Protein AF-A0A381W7Y7-F1 (afdb_monomer_lite)

InterPro domains:
  IPR008332 Methylguanine DNA methyltransferase, ribonuclease-like domain [PF02870] (2-63)
  IPR036631 Methylated DNA-protein cysteine methyltransferase domain superfamily [SSF53155] (1-73)

Organism: NCBI:txid408172
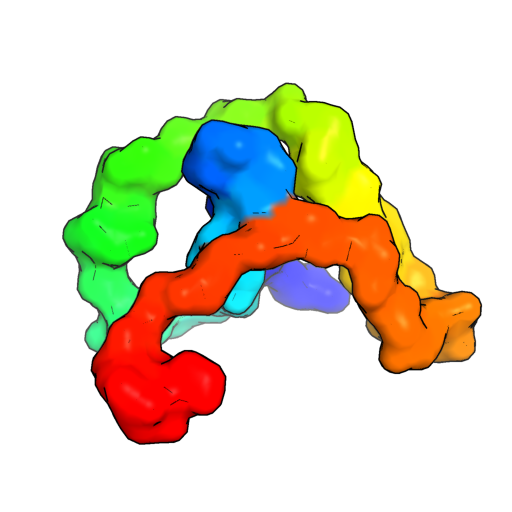
Sequence (73 aa):
MGPILLAEKGGKLVRTDFMERSNPRVSPSLTEDFKQVKTRLLSETQKQLEEYFMGRRTEFELPYHLEGTGFQK

Foldseek 3Di:
DADWDWADDPQATEDIDGPDPDPVVDDVVVVVPGDPDDDPQVVVVVVQVVCVVVVNDDDDDHHHDYDDDPVRD

Radius of gyration: 13.11 Å; chains: 1; bounding box: 28×31×30 Å

Secondary structure (DSSP, 8-state):
---EEEEEETTEEEEEEE--S--TTS-GGGTTT------HHHHHHHHHHHHHHTTS-SS----B-----TTT-

Structure (mmCIF, N/CA/C/O backbone):
data_AF-A0A381W7Y7-F1
#
_entry.id   AF-A0A381W7Y7-F1
#
loop_
_atom_site.group_PDB
_atom_site.id
_atom_site.type_symbol
_atom_site.label_atom_id
_atom_site.label_alt_id
_atom_site.label_comp_id
_atom_site.label_asym_id
_atom_site.label_entity_id
_atom_site.label_seq_id
_atom_site.pdbx_PDB_ins_code
_atom_site.Cartn_x
_atom_site.Cartn_y
_atom_site.Cartn_z
_atom_site.occupancy
_atom_site.B_iso_or_equiv
_atom_site.auth_seq_id
_atom_site.auth_comp_id
_atom_site.auth_asym_id
_atom_site.auth_atom_id
_atom_site.pdbx_PDB_model_num
ATOM 1 N N . MET A 1 1 ? 14.013 3.391 2.568 1.00 66.56 1 MET A N 1
ATOM 2 C CA . MET A 1 1 ? 12.574 3.630 2.336 1.00 66.56 1 MET A CA 1
ATOM 3 C C . MET A 1 1 ? 12.214 4.946 2.997 1.00 66.56 1 MET A C 1
ATOM 5 O O . MET A 1 1 ? 12.537 5.107 4.168 1.00 66.56 1 MET A O 1
ATOM 9 N N . GLY A 1 2 ? 11.652 5.898 2.248 1.00 73.81 2 GLY A N 1
ATOM 10 C CA . GLY A 1 2 ? 11.050 7.097 2.840 1.00 73.81 2 GLY A CA 1
ATOM 11 C C . GLY A 1 2 ? 9.767 6.747 3.609 1.00 73.81 2 GLY A C 1
ATOM 12 O O . GLY A 1 2 ? 9.302 5.609 3.517 1.00 73.81 2 GLY A O 1
ATOM 13 N N . PRO A 1 3 ? 9.195 7.683 4.384 1.00 81.00 3 PRO A N 1
ATOM 14 C CA . PRO A 1 3 ? 7.934 7.444 5.080 1.00 81.00 3 PRO A CA 1
ATOM 15 C C . PRO A 1 3 ? 6.811 7.134 4.079 1.00 81.00 3 PRO A C 1
ATOM 17 O O . PRO A 1 3 ? 6.681 7.809 3.060 1.00 81.00 3 PRO A O 1
ATOM 20 N N . ILE A 1 4 ? 6.010 6.106 4.365 1.00 85.12 4 ILE A N 1
ATOM 21 C CA . ILE A 1 4 ? 4.861 5.693 3.549 1.00 85.12 4 ILE A CA 1
ATOM 22 C C . ILE A 1 4 ? 3.586 5.952 4.348 1.00 85.12 4 ILE A C 1
ATOM 24 O O . ILE A 1 4 ? 3.467 5.530 5.499 1.00 85.12 4 ILE A O 1
ATOM 28 N N . LEU A 1 5 ? 2.627 6.630 3.725 1.00 85.44 5 LEU A N 1
ATOM 29 C CA . LEU A 1 5 ? 1.272 6.776 4.232 1.00 85.44 5 LEU A CA 1
ATOM 30 C C . LEU A 1 5 ? 0.457 5.562 3.802 1.00 85.44 5 LEU A C 1
ATOM 32 O O . LEU A 1 5 ? 0.369 5.266 2.612 1.00 85.44 5 LEU A O 1
ATOM 36 N N . LEU A 1 6 ? -0.173 4.899 4.767 1.00 88.75 6 LEU A N 1
ATOM 37 C CA . LEU A 1 6 ? -1.129 3.823 4.533 1.00 88.75 6 LEU A CA 1
ATOM 38 C C . LEU A 1 6 ? -2.476 4.218 5.130 1.00 88.75 6 LEU A C 1
ATOM 40 O O . LEU A 1 6 ? -2.519 4.746 6.243 1.00 88.75 6 LEU A O 1
ATOM 44 N N . ALA A 1 7 ? -3.563 3.943 4.411 1.00 88.50 7 ALA A N 1
ATOM 45 C CA . ALA A 1 7 ? -4.905 4.207 4.910 1.00 88.50 7 ALA A CA 1
ATOM 46 C C . ALA A 1 7 ? -5.882 3.069 4.617 1.00 88.50 7 ALA A C 1
ATOM 48 O O . ALA A 1 7 ? -5.895 2.483 3.531 1.00 88.50 7 ALA A O 1
ATOM 49 N N . GLU A 1 8 ? -6.738 2.808 5.600 1.00 88.62 8 GLU A N 1
ATOM 50 C CA . GLU A 1 8 ? -7.778 1.790 5.567 1.00 88.62 8 GLU A CA 1
ATOM 51 C C . GLU A 1 8 ? -9.152 2.426 5.790 1.00 88.62 8 GLU A C 1
ATOM 53 O O . GLU A 1 8 ? -9.313 3.319 6.624 1.00 88.62 8 GLU A O 1
ATOM 58 N N . LYS A 1 9 ? -10.160 1.901 5.090 1.00 87.19 9 LYS A N 1
ATOM 59 C CA . LYS A 1 9 ? -11.571 2.199 5.335 1.00 87.19 9 LYS A CA 1
ATOM 60 C C . LYS A 1 9 ? -12.372 0.901 5.274 1.00 87.19 9 LYS A C 1
ATOM 62 O O . LYS A 1 9 ? -12.397 0.228 4.248 1.00 87.19 9 LYS A O 1
ATOM 67 N N . GLY A 1 10 ? -13.012 0.539 6.386 1.00 88.12 10 GLY A N 1
ATOM 68 C CA . GLY A 1 10 ? -13.894 -0.630 6.460 1.00 88.12 10 GLY A CA 1
ATOM 69 C C . GLY A 1 10 ? -13.219 -1.970 6.135 1.00 88.12 10 GLY A C 1
ATOM 70 O O . GLY A 1 10 ? -13.792 -2.759 5.388 1.00 88.12 10 GLY A O 1
ATOM 71 N N . GLY A 1 11 ? -12.011 -2.235 6.652 1.00 90.50 11 GLY A N 1
ATOM 72 C CA . GLY A 1 11 ? -11.328 -3.516 6.425 1.00 90.50 11 GLY A CA 1
ATOM 73 C C . GLY A 1 11 ? -10.588 -3.621 5.092 1.00 90.50 11 GLY A C 1
ATOM 74 O O . GLY A 1 11 ? -10.157 -4.714 4.729 1.00 90.50 11 GLY A O 1
ATOM 75 N N . LYS A 1 12 ? -10.481 -2.524 4.333 1.00 92.75 12 LYS A N 1
ATOM 76 C CA . LYS A 1 12 ? -9.854 -2.500 3.009 1.00 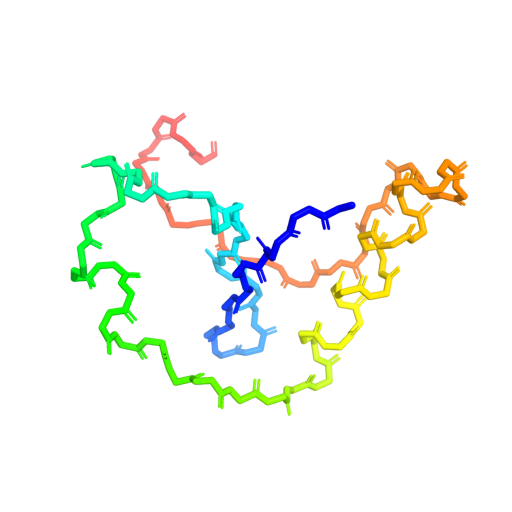92.75 12 LYS A CA 1
ATOM 77 C C . LYS A 1 12 ? -8.846 -1.369 2.899 1.00 92.75 12 LYS A C 1
ATOM 79 O O . LYS A 1 12 ? -9.109 -0.246 3.332 1.00 92.75 12 LYS A O 1
ATOM 84 N N . LEU A 1 13 ? -7.712 -1.671 2.279 1.00 92.19 13 LEU A N 1
ATOM 85 C CA . LEU A 1 13 ? -6.693 -0.701 1.925 1.00 92.19 13 LEU A CA 1
ATOM 86 C C . LEU A 1 13 ? -7.249 0.208 0.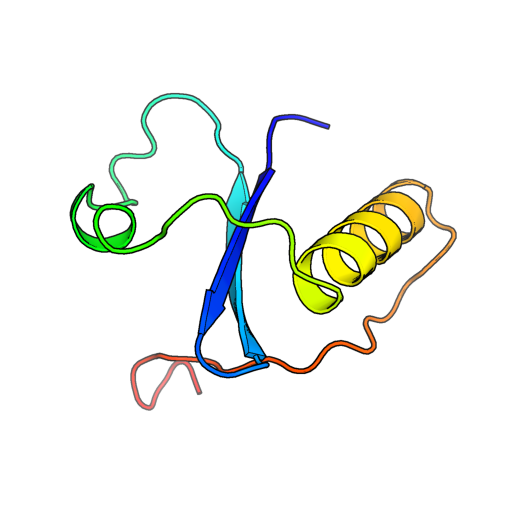828 1.00 92.19 13 LEU A C 1
ATOM 88 O O . LEU A 1 13 ? -7.674 -0.266 -0.225 1.00 92.19 13 LEU A O 1
ATOM 92 N N . VAL A 1 14 ? -7.259 1.509 1.097 1.00 90.88 14 VAL A N 1
ATOM 93 C CA . VAL A 1 14 ? -7.756 2.530 0.161 1.00 90.88 14 VAL A CA 1
ATOM 94 C C . VAL A 1 14 ? -6.655 3.4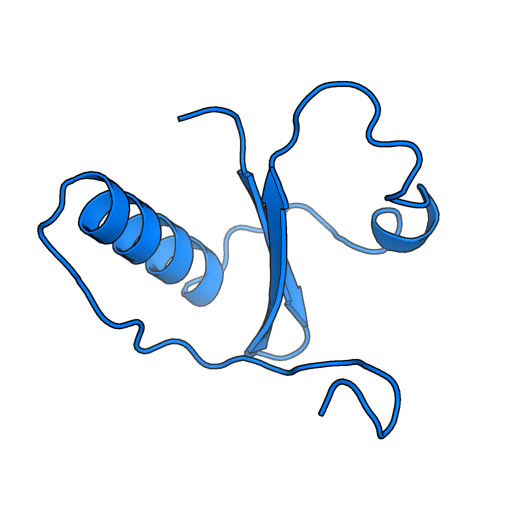81 -0.289 1.00 90.88 14 VAL A C 1
ATOM 96 O O . VAL A 1 14 ? -6.836 4.202 -1.266 1.00 90.88 14 VAL A O 1
ATOM 99 N N . ARG A 1 15 ? -5.501 3.495 0.397 1.00 87.50 15 ARG A N 1
ATOM 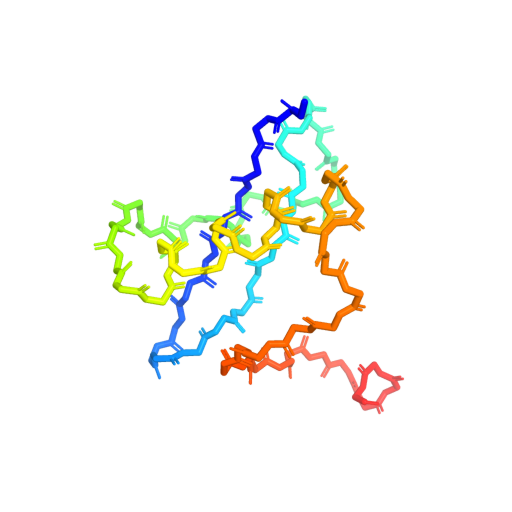100 C CA . ARG A 1 15 ? -4.380 4.356 0.017 1.00 87.50 15 ARG A CA 1
ATOM 101 C C . ARG A 1 15 ? -3.016 3.814 0.430 1.00 87.50 15 ARG A C 1
ATOM 103 O O . ARG A 1 15 ? -2.844 3.301 1.535 1.00 87.50 15 ARG A O 1
ATOM 110 N N . THR A 1 16 ? -2.036 4.007 -0.448 1.00 88.81 16 THR A N 1
ATOM 111 C CA . THR A 1 16 ? -0.600 3.844 -0.189 1.00 88.81 16 THR A CA 1
ATOM 112 C C . THR A 1 16 ? 0.149 4.924 -0.962 1.00 88.81 16 THR A C 1
ATOM 114 O O . THR A 1 16 ? -0.062 5.058 -2.164 1.00 88.81 16 THR A O 1
ATOM 117 N N . ASP A 1 17 ? 0.963 5.734 -0.286 1.00 84.56 17 ASP A N 1
ATOM 118 C CA . ASP A 1 17 ? 1.637 6.886 -0.903 1.00 84.56 17 ASP A CA 1
ATOM 119 C C . ASP A 1 17 ? 2.974 7.183 -0.211 1.00 84.56 17 ASP A C 1
ATOM 121 O O . ASP A 1 17 ? 3.115 6.955 0.991 1.00 84.56 17 ASP A O 1
ATOM 125 N N . PHE A 1 18 ? 3.951 7.718 -0.941 1.00 82.69 18 PHE A N 1
ATOM 126 C CA . PHE A 1 18 ? 5.207 8.163 -0.342 1.00 82.69 18 PHE A CA 1
ATOM 127 C C . PHE A 1 18 ? 5.024 9.558 0.255 1.00 82.69 18 PHE A C 1
ATOM 129 O O . PHE A 1 18 ? 4.670 10.513 -0.433 1.00 82.69 18 PHE A O 1
ATOM 136 N N . MET A 1 19 ? 5.325 9.702 1.542 1.00 73.69 19 MET A N 1
ATOM 137 C CA . MET A 1 19 ? 5.331 10.983 2.245 1.00 73.69 19 MET A CA 1
ATOM 138 C C . MET A 1 19 ? 6.636 11.745 1.964 1.00 73.69 19 MET A C 1
ATOM 140 O O . MET A 1 19 ? 7.357 12.131 2.884 1.00 73.69 19 MET A O 1
ATOM 144 N N . GLU A 1 20 ? 6.985 11.954 0.696 1.00 65.12 20 GLU A N 1
ATOM 145 C CA . GLU A 1 20 ? 8.022 12.927 0.352 1.00 65.12 20 GLU A CA 1
ATOM 146 C C . GLU A 1 20 ? 7.424 14.336 0.260 1.00 65.12 20 GLU A C 1
ATOM 148 O O . GLU A 1 20 ? 6.241 14.527 -0.028 1.00 65.12 20 GLU A O 1
ATOM 153 N N . ARG A 1 21 ? 8.248 15.328 0.621 1.00 54.53 21 ARG A N 1
ATOM 154 C CA . ARG A 1 21 ? 7.866 16.719 0.904 1.00 54.53 21 ARG A CA 1
ATOM 155 C C . ARG A 1 21 ? 6.901 17.273 -0.142 1.00 54.53 21 ARG A C 1
ATOM 157 O O . ARG A 1 21 ? 7.251 17.314 -1.313 1.00 54.53 21 ARG A O 1
ATOM 164 N N . SER A 1 22 ? 5.755 17.794 0.314 1.00 57.44 22 SER A N 1
ATOM 165 C CA . SER A 1 22 ? 4.855 18.627 -0.492 1.00 57.44 22 SER A CA 1
ATOM 166 C C . SER A 1 22 ? 4.603 18.018 -1.876 1.00 57.44 22 SER A C 1
ATOM 168 O O . SER A 1 22 ? 5.061 18.555 -2.882 1.00 57.44 22 SER A O 1
ATOM 170 N N . ASN A 1 23 ? 3.888 16.894 -1.950 1.00 58.62 23 ASN A N 1
ATOM 171 C CA . ASN A 1 23 ? 3.314 16.473 -3.221 1.00 58.62 23 ASN A CA 1
ATOM 172 C C . ASN A 1 23 ? 2.077 17.353 -3.483 1.00 58.62 23 ASN A C 1
ATOM 174 O O . ASN A 1 23 ? 1.031 17.089 -2.891 1.00 58.62 23 ASN A O 1
ATOM 178 N N . PRO A 1 24 ? 2.142 18.384 -4.352 1.00 60.44 24 PRO A N 1
ATOM 179 C CA . PRO A 1 24 ? 1.001 19.267 -4.606 1.00 60.44 24 PRO A CA 1
ATOM 180 C C . PRO A 1 24 ? -0.175 18.527 -5.261 1.00 60.44 24 PRO A C 1
ATOM 182 O O . PRO A 1 24 ? -1.265 19.077 -5.370 1.00 60.44 24 PRO A O 1
ATOM 185 N N . ARG A 1 25 ? 0.037 17.280 -5.711 1.00 59.97 25 ARG A N 1
ATOM 186 C CA . ARG A 1 25 ? -1.009 16.406 -6.257 1.00 59.97 25 ARG A CA 1
ATOM 187 C C . ARG A 1 25 ? -1.824 15.712 -5.169 1.00 59.97 25 ARG A C 1
ATOM 189 O O . ARG A 1 25 ? -2.874 15.154 -5.468 1.00 59.97 25 ARG A O 1
ATOM 196 N N . VAL A 1 26 ? -1.359 15.736 -3.921 1.00 60.97 26 VAL A N 1
ATOM 197 C CA . VAL A 1 26 ? -2.110 15.234 -2.774 1.00 60.97 26 VAL A CA 1
ATOM 198 C C . VAL A 1 26 ? -2.797 16.418 -2.117 1.00 60.97 26 VAL A C 1
ATOM 200 O O . VAL A 1 26 ? -2.181 17.163 -1.359 1.00 60.97 26 VAL A O 1
ATOM 203 N N . SER A 1 27 ? -4.083 16.595 -2.423 1.00 62.47 27 SER A N 1
ATOM 204 C CA . SER A 1 27 ? -4.910 17.559 -1.698 1.00 62.47 27 SER A CA 1
ATOM 205 C C . SER A 1 27 ? -4.853 17.247 -0.196 1.00 62.47 27 SER A C 1
ATOM 207 O O . SER A 1 27 ? -5.045 16.081 0.166 1.00 62.47 27 SER A O 1
ATOM 209 N N . PRO A 1 28 ? -4.655 18.245 0.683 1.00 60.50 28 PRO A N 1
ATOM 210 C CA . PRO A 1 28 ? -4.788 18.070 2.129 1.00 60.50 28 PRO A CA 1
ATOM 211 C C . PRO A 1 28 ? -6.116 17.402 2.511 1.00 60.50 28 PRO A C 1
ATOM 213 O O . PRO A 1 28 ? -6.131 16.515 3.363 1.00 60.50 28 PRO A O 1
ATOM 216 N N . SER A 1 29 ? -7.193 17.701 1.775 1.00 61.09 29 SER A N 1
ATOM 217 C CA . SER A 1 29 ? -8.516 17.091 1.961 1.00 61.09 29 SER A CA 1
ATOM 218 C C . SER A 1 29 ? -8.558 15.580 1.721 1.00 61.09 29 SER A C 1
ATOM 220 O O . SER A 1 29 ? -9.394 14.891 2.288 1.00 61.09 29 SER A O 1
ATOM 222 N N . LEU A 1 30 ? -7.636 15.029 0.923 1.00 59.44 30 LEU A N 1
ATOM 223 C CA . LEU A 1 30 ? -7.488 13.580 0.748 1.00 59.44 30 LEU A CA 1
ATOM 224 C C . LEU A 1 30 ? -6.758 12.920 1.929 1.00 59.44 30 LEU A C 1
ATOM 226 O O . LEU A 1 30 ? -6.558 11.709 1.912 1.00 59.44 30 LEU A O 1
ATOM 230 N N . THR A 1 31 ? -6.278 13.698 2.899 1.00 58.31 31 THR A N 1
ATOM 231 C CA . THR A 1 31 ? -5.581 13.214 4.100 1.00 58.31 31 THR A CA 1
ATOM 232 C C . THR A 1 31 ? -6.265 13.609 5.409 1.00 58.31 31 THR A C 1
ATOM 234 O O . THR A 1 31 ? -6.020 12.952 6.415 1.00 58.31 31 THR A O 1
ATOM 237 N N . GLU A 1 32 ? -7.145 14.617 5.398 1.00 56.72 32 GLU A N 1
ATOM 238 C CA . GLU A 1 32 ? -7.822 15.154 6.592 1.00 56.72 32 GLU A CA 1
ATOM 239 C C . GLU A 1 32 ? -8.699 14.128 7.332 1.00 56.72 32 GLU A C 1
ATOM 241 O O . GLU A 1 32 ? -8.759 14.157 8.560 1.00 56.72 32 GLU A O 1
ATOM 246 N N . ASP A 1 33 ? -9.306 13.172 6.624 1.00 56.84 33 ASP A N 1
ATOM 247 C CA . ASP A 1 33 ? -10.157 12.140 7.240 1.00 56.84 33 ASP A CA 1
ATOM 248 C C . ASP A 1 33 ? -9.386 10.907 7.748 1.00 56.84 33 ASP A C 1
ATOM 250 O O . ASP A 1 33 ? -9.950 10.041 8.428 1.00 56.84 33 ASP A O 1
ATOM 254 N N . PHE A 1 34 ? -8.091 10.788 7.439 1.00 63.47 34 PHE A N 1
ATOM 255 C CA . PHE A 1 34 ? -7.315 9.613 7.824 1.00 63.47 34 PHE A CA 1
ATOM 256 C C . PHE A 1 34 ? -6.722 9.776 9.224 1.00 63.47 34 PHE A C 1
ATOM 258 O O . PHE A 1 34 ? -5.701 10.427 9.436 1.00 63.47 34 PHE A O 1
ATOM 265 N N . LYS A 1 35 ? -7.344 9.114 10.205 1.00 63.62 35 LYS A N 1
ATOM 266 C CA . LYS A 1 35 ? -6.760 8.960 11.543 1.00 63.62 35 LYS A CA 1
ATOM 267 C C . LYS A 1 35 ? -5.611 7.961 11.501 1.00 63.62 35 LYS A C 1
ATOM 269 O O . LYS A 1 35 ? -5.766 6.843 11.012 1.00 63.62 35 LYS A O 1
ATOM 274 N N . GLN A 1 36 ? -4.479 8.334 12.091 1.00 64.56 36 GLN A N 1
ATOM 275 C CA . GLN A 1 36 ? -3.360 7.420 12.288 1.00 64.56 36 GLN A CA 1
ATOM 276 C C . GLN A 1 36 ? -3.756 6.344 13.310 1.00 64.56 36 GLN A C 1
ATOM 278 O O . GLN A 1 36 ? -3.747 6.571 14.517 1.00 64.56 36 GLN A O 1
ATOM 283 N N . VAL A 1 37 ? -4.141 5.168 12.817 1.00 74.56 37 VAL A N 1
ATOM 284 C CA . VAL A 1 37 ? -4.530 4.014 13.634 1.00 74.56 37 VAL A CA 1
ATOM 285 C C . VAL A 1 37 ? -3.736 2.808 13.160 1.00 74.56 37 VAL A C 1
ATOM 287 O O . VAL A 1 37 ? -3.680 2.537 11.968 1.00 74.56 37 VAL A O 1
ATOM 290 N N . LYS A 1 38 ? -3.128 2.056 14.082 1.00 76.12 38 LYS A N 1
ATOM 291 C CA . LYS A 1 38 ? -2.522 0.762 13.748 1.00 76.12 38 LYS A CA 1
ATOM 292 C C . LYS A 1 38 ? -3.603 -0.312 13.752 1.00 76.12 38 LYS A C 1
ATOM 294 O O . LYS A 1 38 ? -4.055 -0.730 14.815 1.00 76.12 38 LYS A O 1
ATOM 299 N N . THR A 1 39 ? -4.008 -0.756 12.571 1.00 89.88 39 THR A N 1
ATOM 300 C CA . THR A 1 39 ? -4.878 -1.924 12.398 1.00 89.88 39 THR A CA 1
ATOM 301 C C . THR A 1 39 ? -4.046 -3.138 11.990 1.00 89.88 39 THR A C 1
ATOM 303 O O . THR A 1 39 ? -2.906 -3.006 11.537 1.00 89.88 39 THR A O 1
ATOM 306 N N . ARG A 1 40 ? -4.626 -4.340 12.109 1.00 92.62 40 ARG A N 1
ATOM 307 C CA . ARG A 1 40 ? -3.984 -5.570 11.617 1.00 92.62 40 ARG A CA 1
ATOM 308 C C . ARG A 1 40 ? -3.659 -5.480 10.125 1.00 92.62 40 ARG A C 1
ATOM 310 O O . ARG A 1 40 ? -2.576 -5.888 9.725 1.00 92.62 40 ARG A O 1
ATOM 317 N N . LEU A 1 41 ? -4.568 -4.908 9.333 1.00 93.75 41 LEU A N 1
ATOM 318 C CA . LEU A 1 41 ? -4.380 -4.749 7.896 1.00 93.75 41 LEU A CA 1
ATOM 319 C C . LEU A 1 41 ? -3.211 -3.815 7.574 1.00 93.75 41 LEU A C 1
ATOM 321 O O . LEU A 1 41 ? -2.385 -4.156 6.734 1.00 93.75 41 LEU A O 1
ATOM 325 N N . LEU A 1 42 ? -3.106 -2.662 8.240 1.00 92.56 42 LEU A N 1
ATOM 326 C CA . LEU A 1 42 ? -2.014 -1.724 7.970 1.00 92.56 42 LEU A CA 1
ATOM 327 C C . LEU A 1 42 ? -0.653 -2.287 8.397 1.00 92.56 42 LEU A C 1
ATOM 329 O O . LEU A 1 42 ? 0.336 -2.081 7.698 1.00 92.56 42 LEU A O 1
ATOM 333 N N . SER A 1 43 ? -0.600 -3.041 9.501 1.00 92.81 43 SER A N 1
ATOM 334 C CA . SER A 1 43 ? 0.622 -3.744 9.911 1.00 92.81 43 SER A CA 1
ATOM 335 C C . SER A 1 43 ? 1.038 -4.825 8.912 1.00 92.81 43 SER A C 1
ATOM 337 O O . SER A 1 43 ? 2.212 -4.901 8.557 1.00 92.81 43 SER A O 1
ATOM 339 N N . GLU A 1 44 ? 0.090 -5.623 8.420 1.00 95.69 44 GLU A N 1
ATOM 340 C CA . GLU A 1 44 ? 0.376 -6.631 7.394 1.00 95.69 44 GLU A CA 1
ATOM 341 C C . GLU A 1 44 ? 0.789 -5.980 6.067 1.00 95.69 44 GLU A C 1
ATOM 343 O O . GLU A 1 44 ? 1.754 -6.406 5.439 1.00 95.69 44 GLU A O 1
ATOM 348 N N . THR A 1 45 ? 0.129 -4.885 5.682 1.00 95.12 45 THR A N 1
ATOM 349 C CA . THR A 1 45 ? 0.483 -4.102 4.488 1.00 95.12 45 THR A CA 1
ATOM 350 C C . THR A 1 45 ? 1.921 -3.598 4.572 1.00 95.12 45 THR A C 1
ATOM 352 O O . THR A 1 45 ? 2.688 -3.760 3.625 1.00 95.12 45 THR A O 1
ATOM 355 N N . GLN A 1 46 ? 2.318 -3.032 5.717 1.00 93.12 46 GLN A N 1
ATOM 356 C CA . GLN A 1 46 ? 3.688 -2.574 5.936 1.00 93.12 46 GLN A CA 1
ATOM 357 C C . GLN A 1 46 ? 4.698 -3.721 5.798 1.00 93.12 46 GLN A C 1
ATOM 359 O O . GLN A 1 46 ? 5.696 -3.573 5.095 1.00 93.12 46 GLN A O 1
ATOM 364 N N . LYS A 1 47 ? 4.421 -4.874 6.413 1.00 94.69 47 LYS A N 1
ATOM 365 C CA . LYS A 1 47 ? 5.284 -6.057 6.325 1.00 94.69 47 LYS A CA 1
ATOM 366 C C . LYS A 1 47 ? 5.453 -6.534 4.879 1.00 94.69 47 LYS A C 1
ATOM 368 O O . LYS A 1 47 ? 6.576 -6.778 4.445 1.00 94.69 47 LYS A O 1
ATOM 373 N N . GLN A 1 48 ? 4.365 -6.639 4.115 1.00 96.31 48 GLN A N 1
ATOM 374 C CA . GLN A 1 48 ? 4.443 -7.072 2.716 1.00 96.31 48 GLN A CA 1
ATOM 375 C C . GLN A 1 48 ? 5.196 -6.061 1.841 1.00 96.31 48 GLN A C 1
ATOM 377 O O . GLN A 1 48 ? 5.944 -6.465 0.954 1.00 96.31 48 GLN A O 1
ATOM 382 N N . LEU A 1 49 ? 5.055 -4.755 2.103 1.00 94.50 49 LEU A N 1
ATOM 383 C CA . LEU A 1 49 ? 5.853 -3.729 1.426 1.00 94.50 49 LEU A CA 1
ATOM 384 C C . LEU A 1 49 ? 7.347 -3.906 1.720 1.00 94.50 49 LEU A C 1
ATOM 386 O O . LEU A 1 49 ? 8.156 -3.877 0.797 1.00 94.50 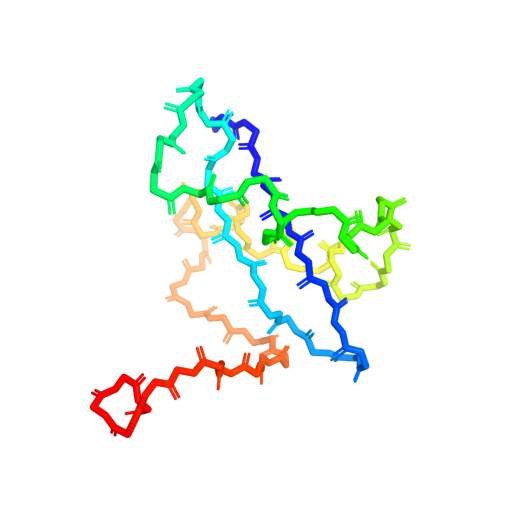49 LEU A O 1
ATOM 390 N N . GLU A 1 50 ? 7.722 -4.138 2.978 1.00 94.00 50 GLU A N 1
ATOM 391 C CA . GLU A 1 50 ? 9.115 -4.402 3.357 1.00 94.00 50 GLU A CA 1
ATOM 392 C C . GLU A 1 50 ? 9.669 -5.648 2.646 1.00 94.00 50 GLU A C 1
ATOM 394 O O . GLU A 1 50 ? 10.744 -5.587 2.049 1.00 94.00 50 GLU A O 1
ATOM 399 N N . GLU A 1 51 ? 8.917 -6.754 2.623 1.00 96.38 51 GLU A N 1
ATOM 400 C CA . GLU A 1 51 ? 9.283 -7.969 1.880 1.00 96.38 51 GLU A CA 1
ATOM 401 C C . GLU A 1 51 ? 9.472 -7.695 0.380 1.00 96.38 51 GLU A C 1
ATOM 403 O O . GLU A 1 51 ? 10.445 -8.169 -0.214 1.00 96.38 51 GLU A O 1
ATOM 408 N N . TYR A 1 52 ? 8.573 -6.911 -0.222 1.00 96.06 52 TYR A N 1
ATOM 409 C CA . TYR A 1 52 ? 8.633 -6.532 -1.633 1.00 96.06 52 TYR A CA 1
ATOM 410 C C . TYR A 1 52 ? 9.890 -5.717 -1.943 1.00 96.06 52 TYR A C 1
ATOM 412 O O . TYR A 1 52 ? 10.649 -6.059 -2.849 1.00 96.06 52 TYR A O 1
ATOM 420 N N . PHE A 1 53 ? 10.183 -4.688 -1.144 1.00 93.38 53 PHE A N 1
ATOM 421 C CA . PHE A 1 53 ? 11.374 -3.859 -1.347 1.00 93.38 53 PHE A CA 1
ATOM 422 C C . PHE A 1 53 ? 12.687 -4.601 -1.078 1.00 93.38 53 PHE A C 1
ATOM 424 O O . PHE A 1 53 ? 13.725 -4.215 -1.612 1.00 93.38 53 PHE A O 1
ATOM 431 N N . MET A 1 54 ? 12.658 -5.680 -0.293 1.00 95.81 54 MET A N 1
ATOM 432 C CA . MET A 1 54 ? 13.795 -6.590 -0.118 1.00 95.81 54 MET A CA 1
ATOM 433 C C . MET A 1 54 ? 13.912 -7.648 -1.229 1.00 95.81 54 MET A C 1
ATOM 435 O O . MET A 1 54 ? 14.819 -8.478 -1.172 1.00 95.81 54 MET A O 1
ATOM 439 N N . GLY A 1 55 ? 12.998 -7.667 -2.204 1.00 96.38 55 GLY A N 1
ATOM 440 C CA . GLY A 1 55 ? 12.954 -8.671 -3.271 1.00 96.38 55 GLY A CA 1
ATOM 441 C C . GLY A 1 55 ? 12.515 -10.064 -2.806 1.00 96.38 55 GLY A C 1
ATOM 442 O O . GLY A 1 55 ? 12.733 -11.042 -3.514 1.00 96.38 55 GLY A O 1
ATOM 443 N N . ARG A 1 56 ? 11.920 -10.179 -1.611 1.00 97.56 56 ARG A N 1
ATOM 444 C CA . ARG A 1 56 ? 11.434 -11.448 -1.031 1.00 97.56 56 ARG A CA 1
ATOM 445 C C . ARG A 1 56 ? 9.989 -11.762 -1.409 1.00 97.56 56 ARG A C 1
ATOM 447 O O . ARG A 1 56 ? 9.534 -12.880 -1.192 1.00 97.56 56 ARG A O 1
ATOM 454 N N . ARG A 1 57 ? 9.276 -10.775 -1.946 1.00 96.88 57 ARG A N 1
ATOM 455 C CA . ARG A 1 57 ? 7.884 -10.860 -2.381 1.00 96.88 57 ARG A CA 1
ATOM 456 C C . ARG A 1 57 ? 7.732 -10.165 -3.726 1.00 96.88 57 ARG A C 1
ATOM 458 O O . ARG A 1 57 ? 8.297 -9.098 -3.936 1.00 96.88 57 ARG A O 1
ATOM 465 N N . THR A 1 58 ? 6.931 -10.751 -4.604 1.00 96.25 58 THR A N 1
ATOM 466 C CA . THR A 1 58 ? 6.571 -10.180 -5.912 1.00 96.25 58 THR A CA 1
ATOM 467 C C . THR A 1 58 ? 5.078 -9.874 -6.035 1.00 96.25 58 THR A C 1
ATOM 469 O O . THR A 1 58 ? 4.693 -9.116 -6.918 1.00 96.25 58 THR A O 1
ATOM 472 N N . GLU A 1 59 ? 4.244 -10.421 -5.143 1.00 96.69 59 GLU A N 1
ATOM 473 C CA . GLU A 1 59 ? 2.779 -10.320 -5.183 1.00 96.69 59 GLU A CA 1
ATOM 474 C C . GLU A 1 59 ? 2.203 -9.951 -3.810 1.00 96.69 59 GLU A C 1
ATOM 476 O O . GLU A 1 59 ? 2.749 -10.342 -2.775 1.00 96.69 59 GLU A O 1
ATOM 481 N N . PHE A 1 60 ? 1.089 -9.216 -3.787 1.00 95.12 60 PHE A N 1
ATOM 482 C CA . PHE A 1 60 ? 0.422 -8.776 -2.557 1.00 95.12 60 PHE A CA 1
ATOM 483 C C . PHE A 1 60 ? -0.887 -9.530 -2.331 1.00 95.12 60 PHE A C 1
ATOM 485 O O . PHE A 1 60 ? -1.720 -9.629 -3.228 1.00 95.12 60 PHE A O 1
ATOM 492 N N . GLU A 1 61 ? -1.101 -9.973 -1.094 1.00 94.44 61 GLU A N 1
ATOM 493 C CA . GLU A 1 61 ? -2.349 -10.596 -0.645 1.00 94.44 61 GLU A CA 1
ATOM 494 C C . GLU A 1 61 ? -2.989 -9.699 0.413 1.00 94.44 61 GLU A C 1
ATOM 496 O O . GLU A 1 61 ? -2.860 -9.919 1.618 1.00 94.44 61 GLU A O 1
ATOM 501 N N . LEU A 1 62 ? -3.624 -8.619 -0.046 1.00 94.69 62 LEU A N 1
ATOM 502 C CA . LEU A 1 62 ? -4.222 -7.602 0.815 1.00 94.69 62 LEU A CA 1
ATOM 503 C C . LEU A 1 62 ? -5.640 -7.276 0.331 1.00 94.69 62 LEU A C 1
ATOM 505 O O . LEU A 1 62 ? -5.847 -7.107 -0.871 1.00 94.69 62 LEU A O 1
ATOM 509 N N . PRO A 1 63 ? -6.630 -7.137 1.227 1.00 94.19 63 PRO A N 1
ATOM 510 C CA . PRO A 1 63 ? -7.930 -6.603 0.849 1.00 94.19 63 PRO A CA 1
ATOM 511 C C . PRO A 1 63 ? -7.790 -5.119 0.485 1.00 94.19 63 PRO A C 1
ATOM 513 O O . PRO A 1 63 ? -7.428 -4.305 1.334 1.00 94.19 63 PRO A O 1
ATOM 516 N N . TYR A 1 64 ? -8.113 -4.750 -0.756 1.00 92.00 64 TYR A N 1
ATOM 517 C CA . TYR A 1 64 ? -8.092 -3.362 -1.226 1.00 92.00 64 TYR A CA 1
ATOM 518 C C . TYR A 1 64 ? -9.437 -2.920 -1.809 1.00 92.00 64 TYR A C 1
ATOM 520 O O . TYR A 1 64 ? -10.292 -3.728 -2.184 1.00 92.00 64 TYR A O 1
ATOM 528 N N . HIS A 1 65 ? -9.641 -1.607 -1.860 1.00 91.25 65 HIS A N 1
ATOM 529 C CA . HIS A 1 65 ? -10.757 -0.986 -2.557 1.00 91.25 65 HIS A CA 1
ATOM 530 C C . HIS A 1 65 ? -10.244 0.182 -3.393 1.00 91.25 65 HIS A C 1
ATOM 532 O O . HIS A 1 65 ? -9.710 1.147 -2.852 1.00 91.25 65 HIS A O 1
ATOM 538 N N . LEU A 1 66 ? -10.400 0.069 -4.711 1.00 88.44 66 LEU A N 1
ATOM 539 C CA . LEU A 1 66 ? -10.004 1.107 -5.654 1.00 88.44 66 LEU A CA 1
ATOM 540 C C . LEU A 1 66 ? -11.161 2.092 -5.835 1.00 88.44 66 LEU A C 1
ATOM 542 O O . LEU A 1 66 ? -12.224 1.728 -6.342 1.00 88.44 66 LEU A O 1
ATOM 546 N N . GLU A 1 67 ? -10.943 3.337 -5.424 1.00 84.12 67 GLU A N 1
ATOM 547 C CA . GLU A 1 67 ? -11.831 4.458 -5.725 1.00 84.12 67 GLU A CA 1
ATOM 548 C C . GLU A 1 67 ? -11.241 5.246 -6.902 1.00 84.12 67 GLU A C 1
ATOM 550 O O . GLU A 1 67 ? -10.115 5.738 -6.844 1.00 84.12 67 GLU A O 1
ATOM 555 N N . GLY A 1 68 ? -11.996 5.352 -7.994 1.00 83.44 68 GLY A N 1
ATOM 556 C CA . GLY A 1 68 ? -11.550 6.016 -9.212 1.00 83.44 68 GLY A CA 1
ATOM 557 C C . GLY A 1 68 ? -12.684 6.194 -10.214 1.00 83.44 68 GLY A C 1
ATOM 558 O O . GLY A 1 68 ? -13.802 5.703 -10.031 1.00 83.44 68 GLY A O 1
ATOM 559 N N . THR A 1 69 ? -12.396 6.918 -11.290 1.00 88.62 69 THR A N 1
ATOM 560 C CA . THR A 1 69 ? -13.306 7.045 -12.435 1.00 88.62 69 THR A CA 1
ATOM 561 C C . THR A 1 69 ? -13.481 5.698 -13.144 1.00 88.62 69 THR A C 1
ATOM 563 O O . THR A 1 69 ? -12.703 4.770 -12.937 1.00 88.62 69 THR A O 1
ATOM 566 N N . GLY A 1 70 ? -14.470 5.583 -14.037 1.00 86.75 70 GLY A N 1
ATOM 567 C CA . GLY A 1 70 ? -14.674 4.356 -14.820 1.00 86.75 70 GLY A CA 1
ATOM 568 C C . GLY A 1 70 ? -13.458 3.928 -15.656 1.00 86.75 70 GLY A C 1
ATOM 569 O O . GLY A 1 70 ? -13.317 2.746 -15.926 1.00 86.75 70 GLY A O 1
ATOM 570 N N . PHE A 1 71 ? -12.572 4.863 -16.015 1.00 88.50 71 PHE A N 1
ATOM 571 C CA . PHE A 1 71 ? -11.319 4.581 -16.724 1.00 88.50 71 PHE A CA 1
ATOM 572 C C . PHE A 1 71 ? -10.206 4.037 -15.812 1.00 88.50 71 PHE A C 1
ATOM 574 O O . PHE A 1 71 ? -9.280 3.394 -16.287 1.00 88.50 71 PHE A O 1
ATOM 581 N N . GLN A 1 72 ? -10.273 4.326 -14.511 1.00 81.94 72 GLN A N 1
ATOM 582 C CA . GLN A 1 72 ? -9.269 3.934 -13.515 1.00 81.94 72 GLN A CA 1
ATOM 583 C C . GLN A 1 72 ? -9.631 2.636 -12.775 1.00 81.94 72 GLN A C 1
ATOM 585 O O . GLN A 1 72 ? -8.862 2.211 -11.914 1.00 81.94 72 GLN A O 1
ATOM 590 N N . LYS A 1 73 ? -10.811 2.068 -13.052 1.00 62.59 73 LYS A N 1
ATOM 591 C CA . LYS A 1 73 ? -11.252 0.783 -12.500 1.00 62.59 73 LYS A CA 1
ATOM 592 C C . LYS A 1 73 ? -10.546 -0.392 -13.158 1.00 62.59 73 LYS A C 1
ATOM 594 O O . LYS A 1 73 ? -10.298 -0.314 -14.379 1.00 62.59 73 LYS A O 1
#

pLDDT: mean 82.3, std 13.94, range [54.53, 97.56]